Protein AF-A0A7W1W0M1-F1 (afdb_monomer)

Nearest PDB structures (foldseek):
  4o7p-assembly1_B  TM=3.192E-01  e=8.209E-01  Mycobacterium tuberculosis
  7yfn-assembly1_T  TM=5.710E-01  e=4.837E+00  Saccharomyces cerevisiae
  3ddm-assembly1_A  TM=5.246E-01  e=1.878E+00  Bordetella bronchiseptica
  3fcp-assembly1_C  TM=5.335E-01  e=8.736E+00  Klebsiella pneumoniae subsp. pneumoniae MGH 78578
  5kuy-assembly1_G  TM=3.986E-01  e=3.198E+00  synthetic construct

pLDDT: mean 91.03, std 7.11, range [52.91, 98.44]

Secondary structure (DSSP, 8-state):
-BTTB-EEEE--HHHHHHHHGGGTT-EEEEEEEEEEETTEEEEEEEEEPTTS-EEEEEEESS---S-TTS-GGGTT-SSEEEEEEEEETTEEEEEE------SPPPGGGGPPP-SSSEEEEHHHHHHHHH--

Foldseek 3Di:
DPPPAAADADEDPVRLCVVLVQLPPWDWDWPQDWDAAQNAIWTKTWTATPVRDIWIFTFHLVAADPPLSPDSNCSVPNGGTQWIWDDDPHDIDIHGHRHDDPPDDDPVVVDDDPDRHDYDYPVVVVVVVVVD

Mean predicted aligned error: 5.36 Å

Solvent-accessible surface area (backbone atoms only — not comparable to full-atom values): 8128 Å² total; per-residue (Å²): 111,61,96,89,41,46,68,40,73,52,68,52,74,66,53,51,48,64,73,46,49,81,40,51,79,44,44,75,46,73,72,79,49,69,49,78,53,66,91,38,70,21,42,30,24,44,36,38,37,77,88,72,51,70,42,51,34,32,27,24,68,90,45,64,65,86,66,46,78,81,45,55,88,46,44,76,46,85,26,36,80,44,31,39,53,51,74,55,95,93,47,76,47,78,49,68,54,78,74,84,79,89,71,86,74,64,71,74,80,70,60,75,84,88,69,89,52,52,75,44,44,52,68,59,56,52,52,63,62,72,79,105

Structure (mmCIF, N/CA/C/O backbone):
data_AF-A0A7W1W0M1-F1
#
_entry.id   AF-A0A7W1W0M1-F1
#
loop_
_atom_site.group_PDB
_atom_site.id
_atom_site.type_symbol
_atom_site.label_atom_id
_atom_site.label_alt_id
_atom_site.label_comp_id
_atom_site.label_asym_id
_atom_site.label_entity_id
_atom_site.label_seq_id
_atom_site.pdbx_PDB_ins_code
_atom_site.Cartn_x
_atom_site.Cartn_y
_atom_site.Cartn_z
_atom_site.occupancy
_atom_site.B_iso_or_equiv
_atom_site.auth_seq_id
_atom_site.auth_comp_id
_atom_site.auth_asym_id
_atom_site.auth_atom_id
_atom_site.pdbx_PDB_model_num
ATOM 1 N N . GLU A 1 1 ? 9.638 12.316 -14.438 1.00 60.88 1 GLU A N 1
ATOM 2 C CA . GLU A 1 1 ? 10.562 12.942 -15.406 1.00 60.88 1 GLU A CA 1
ATOM 3 C C . GLU A 1 1 ? 11.851 13.296 -14.695 1.00 60.88 1 GLU A C 1
ATOM 5 O O . GLU A 1 1 ? 11.811 13.618 -13.511 1.00 60.88 1 GLU A O 1
ATOM 10 N N . VAL A 1 2 ? 12.980 13.201 -15.387 1.00 68.38 2 VAL A N 1
ATOM 11 C CA . VAL A 1 2 ? 14.269 13.679 -14.878 1.00 68.38 2 VAL A CA 1
ATOM 12 C C . VAL A 1 2 ? 14.802 14.659 -15.906 1.00 68.38 2 VAL A C 1
ATOM 14 O O . VAL A 1 2 ? 14.992 14.289 -17.060 1.00 68.38 2 VAL A O 1
ATOM 17 N N . SER A 1 3 ? 14.986 15.916 -15.499 1.00 76.25 3 SER A N 1
ATOM 18 C CA . SER A 1 3 ? 15.498 16.979 -16.377 1.00 76.25 3 SER A CA 1
ATOM 19 C C . SER A 1 3 ? 14.703 17.128 -17.692 1.00 76.25 3 SER A C 1
ATOM 21 O O . SER A 1 3 ? 15.287 17.277 -18.757 1.00 76.25 3 SER A O 1
ATOM 23 N N . GLY A 1 4 ? 13.368 17.032 -17.630 1.00 80.56 4 GLY A N 1
ATOM 24 C CA . GLY A 1 4 ? 12.483 17.163 -18.799 1.00 80.56 4 GLY A CA 1
ATOM 25 C C . GLY A 1 4 ? 12.357 15.912 -19.679 1.00 80.56 4 GLY A C 1
ATOM 26 O O . GLY A 1 4 ? 11.585 15.920 -20.633 1.00 80.56 4 GLY A O 1
ATOM 27 N N . GLN A 1 5 ? 13.061 14.819 -19.363 1.00 82.69 5 GLN A N 1
ATOM 28 C CA . GLN A 1 5 ? 12.943 13.556 -20.094 1.00 82.69 5 GLN A CA 1
ATOM 29 C C . GLN A 1 5 ? 11.989 12.580 -19.386 1.00 82.69 5 GLN A C 1
ATOM 31 O O . GLN A 1 5 ? 12.099 12.323 -18.178 1.00 82.69 5 GLN A O 1
ATOM 36 N N . LYS A 1 6 ? 11.061 11.999 -20.157 1.00 90.00 6 LYS A N 1
ATOM 37 C CA . LYS A 1 6 ? 10.218 10.877 -19.728 1.00 90.00 6 LYS A CA 1
ATOM 38 C C . LYS A 1 6 ? 11.038 9.588 -19.733 1.00 90.00 6 LYS A C 1
ATOM 40 O O . LYS A 1 6 ? 11.697 9.267 -20.720 1.00 90.00 6 LYS A O 1
ATOM 45 N N . LEU A 1 7 ? 10.999 8.865 -18.618 1.00 90.62 7 LEU A N 1
ATOM 46 C CA . LEU A 1 7 ? 11.767 7.640 -18.410 1.00 90.62 7 LEU A CA 1
ATOM 47 C C . LEU A 1 7 ? 10.826 6.458 -18.216 1.00 90.62 7 LEU A C 1
ATOM 49 O O . LEU A 1 7 ? 9.817 6.589 -17.521 1.00 90.62 7 LEU A O 1
ATOM 53 N N . LEU A 1 8 ? 11.189 5.318 -18.793 1.00 91.81 8 LEU A N 1
ATOM 54 C CA . LEU A 1 8 ? 10.573 4.022 -18.535 1.00 91.81 8 LEU A CA 1
ATOM 55 C C . LEU A 1 8 ? 11.649 3.141 -17.901 1.00 91.81 8 LEU A C 1
ATOM 57 O O . LEU A 1 8 ? 12.643 2.805 -18.538 1.00 91.81 8 LEU A O 1
ATOM 61 N N . ILE A 1 9 ? 11.477 2.816 -16.621 1.00 92.31 9 ILE A N 1
ATOM 62 C CA . ILE A 1 9 ? 12.433 1.991 -15.879 1.00 92.31 9 ILE A CA 1
ATOM 63 C C . ILE A 1 9 ? 11.925 0.554 -15.886 1.00 92.31 9 ILE A C 1
ATOM 65 O O . ILE A 1 9 ? 10.880 0.265 -15.302 1.00 92.31 9 ILE A O 1
ATOM 69 N N . ARG A 1 10 ? 12.664 -0.345 -16.534 1.00 91.38 10 ARG A N 1
ATOM 70 C CA . ARG A 1 10 ? 12.394 -1.785 -16.506 1.00 91.38 10 ARG A CA 1
ATOM 71 C C . ARG A 1 10 ? 12.890 -2.352 -15.176 1.00 91.38 10 ARG A C 1
ATOM 73 O O . ARG A 1 10 ? 14.054 -2.168 -14.816 1.00 91.38 10 ARG A O 1
ATOM 80 N N . MET A 1 11 ? 12.003 -3.029 -14.456 1.00 91.44 11 MET A N 1
ATOM 81 C CA . MET A 1 11 ? 12.315 -3.733 -13.213 1.00 91.44 11 MET A CA 1
ATOM 82 C C . MET A 1 11 ? 12.080 -5.226 -13.418 1.00 91.44 11 MET A C 1
ATOM 84 O O . MET A 1 11 ? 11.068 -5.608 -14.002 1.00 91.44 11 MET A O 1
ATOM 88 N N . SER A 1 12 ? 13.007 -6.052 -12.940 1.00 91.75 12 SER A N 1
ATOM 89 C CA . SER A 1 12 ? 12.759 -7.485 -12.770 1.00 91.75 12 SER A CA 1
ATOM 90 C C . SER A 1 12 ? 11.943 -7.749 -11.500 1.00 91.75 12 SER A C 1
ATOM 92 O O . SER A 1 12 ? 11.882 -6.899 -10.606 1.00 91.75 12 SER A O 1
ATOM 94 N N . ASP A 1 13 ? 11.390 -8.955 -11.362 1.00 89.12 13 ASP A N 1
ATOM 95 C CA . ASP A 1 13 ? 10.725 -9.388 -10.124 1.00 89.12 13 ASP A CA 1
ATOM 96 C C . ASP A 1 13 ? 11.660 -9.285 -8.908 1.00 89.12 13 ASP A C 1
ATOM 98 O O . ASP A 1 13 ? 11.248 -8.857 -7.830 1.00 89.12 13 ASP A O 1
ATOM 102 N N . SER A 1 14 ? 12.952 -9.593 -9.087 1.00 91.06 14 SER A N 1
ATOM 103 C CA . SER A 1 14 ? 13.959 -9.455 -8.028 1.00 91.06 14 SER A CA 1
ATOM 104 C C . SER A 1 14 ? 14.171 -7.995 -7.625 1.00 91.06 14 SER A C 1
ATOM 106 O O . SER A 1 14 ? 14.278 -7.691 -6.436 1.00 91.06 14 SER A O 1
ATOM 108 N N . ASP A 1 15 ? 14.210 -7.073 -8.591 1.00 91.62 15 ASP A N 1
ATOM 109 C CA . ASP A 1 15 ? 14.315 -5.638 -8.303 1.00 91.62 15 ASP A CA 1
ATOM 110 C C . ASP A 1 15 ? 13.089 -5.136 -7.547 1.00 91.62 15 ASP A C 1
ATOM 112 O O . ASP A 1 15 ? 13.209 -4.334 -6.616 1.00 91.62 15 ASP A O 1
ATOM 116 N N . TRP A 1 16 ? 11.912 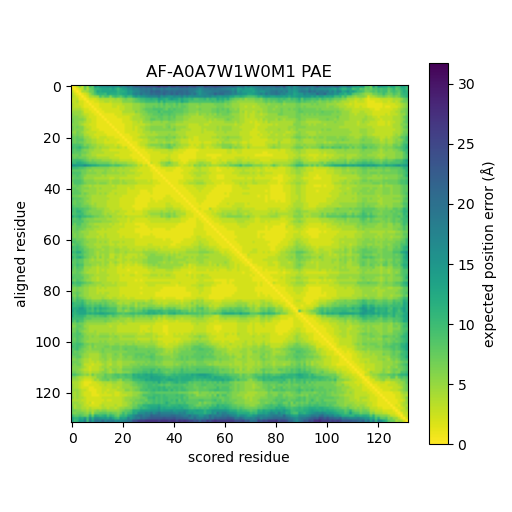-5.620 -7.939 1.00 88.75 16 TRP A N 1
ATOM 117 C CA . TRP A 1 16 ? 10.645 -5.269 -7.319 1.00 88.75 16 TRP A CA 1
ATOM 118 C C . TRP A 1 16 ? 10.569 -5.749 -5.866 1.00 88.75 16 TRP A C 1
ATOM 120 O O . TRP A 1 16 ? 10.259 -4.957 -4.974 1.00 88.75 16 TRP A O 1
ATOM 130 N N . GLN A 1 17 ? 10.956 -6.998 -5.601 1.00 89.06 17 GLN A N 1
ATOM 131 C CA . GLN A 1 17 ? 11.059 -7.543 -4.244 1.00 89.06 17 GLN A CA 1
ATOM 132 C C . GLN A 1 17 ? 12.068 -6.759 -3.398 1.00 89.06 17 GLN A C 1
ATOM 134 O O . GLN A 1 17 ? 11.716 -6.261 -2.332 1.00 89.06 17 GLN A O 1
ATOM 139 N N . LYS A 1 18 ? 13.294 -6.550 -3.899 1.00 89.94 18 LYS A N 1
ATOM 140 C CA . LYS A 1 18 ? 14.338 -5.793 -3.182 1.00 89.94 18 LYS A CA 1
ATOM 141 C C . LYS A 1 18 ? 13.886 -4.381 -2.821 1.00 89.94 18 LYS A C 1
ATOM 143 O O . LYS A 1 18 ? 14.130 -3.924 -1.708 1.00 89.94 18 LYS A O 1
ATOM 148 N N . LYS A 1 19 ? 13.221 -3.685 -3.748 1.00 89.19 19 LYS A N 1
ATOM 149 C CA . LYS A 1 19 ? 12.708 -2.327 -3.522 1.00 89.19 19 LYS A CA 1
ATOM 150 C C . LYS A 1 19 ? 11.671 -2.282 -2.398 1.00 89.19 19 LYS A C 1
ATOM 152 O O . LYS A 1 19 ? 11.617 -1.293 -1.670 1.00 89.19 19 LYS A O 1
ATOM 157 N N . ASN A 1 20 ? 10.862 -3.330 -2.266 1.00 91.12 20 ASN A N 1
ATOM 158 C CA . ASN A 1 20 ? 9.743 -3.373 -1.333 1.00 91.12 20 ASN A CA 1
ATOM 159 C C . ASN A 1 20 ? 10.000 -4.235 -0.081 1.00 91.12 20 ASN A C 1
ATOM 161 O O . ASN A 1 20 ? 9.115 -4.341 0.766 1.00 91.12 20 ASN A O 1
ATOM 165 N N . ALA A 1 21 ? 11.208 -4.785 0.084 1.00 90.56 21 ALA A N 1
ATOM 166 C CA . ALA A 1 21 ? 11.576 -5.693 1.177 1.00 90.56 21 ALA A CA 1
ATOM 167 C C . ALA A 1 21 ? 11.282 -5.131 2.581 1.00 90.56 21 ALA A C 1
ATOM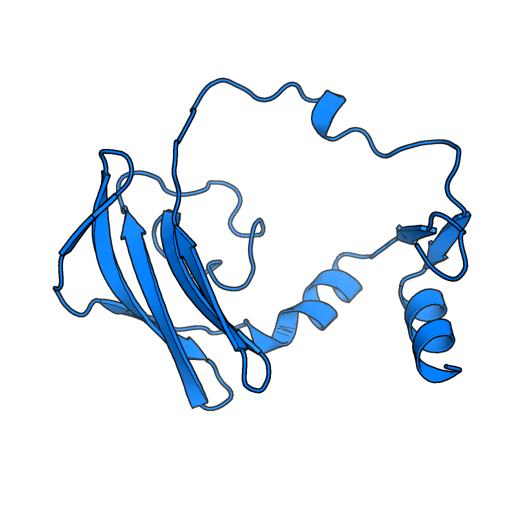 169 O O . ALA A 1 21 ? 10.953 -5.873 3.499 1.00 90.56 21 ALA A O 1
ATOM 170 N N . ARG A 1 22 ? 11.320 -3.802 2.754 1.00 88.44 22 ARG A N 1
ATOM 171 C CA . ARG A 1 22 ? 10.977 -3.133 4.025 1.00 88.44 22 ARG A CA 1
ATOM 172 C C . ARG A 1 22 ? 9.546 -3.396 4.519 1.00 88.44 22 ARG A C 1
ATOM 174 O O . ARG A 1 22 ? 9.263 -3.146 5.684 1.00 88.44 22 ARG A O 1
ATOM 181 N N . TYR A 1 23 ? 8.646 -3.814 3.631 1.00 90.81 23 TYR A N 1
ATOM 182 C CA . TYR A 1 23 ? 7.240 -4.093 3.933 1.00 90.81 23 TYR A CA 1
ATOM 183 C C . TYR A 1 23 ? 6.964 -5.593 4.098 1.00 90.81 23 TYR A C 1
ATOM 185 O O . TYR A 1 23 ? 5.828 -6.005 4.337 1.00 90.81 23 TYR A O 1
ATOM 193 N N . GLU A 1 24 ? 7.986 -6.437 3.961 1.00 89.25 24 GLU A N 1
ATOM 194 C CA . GLU A 1 24 ? 7.843 -7.858 4.249 1.00 89.25 24 GLU A CA 1
ATOM 195 C C . GLU A 1 24 ? 7.584 -8.071 5.740 1.00 89.25 24 GLU A C 1
ATOM 197 O O . GLU A 1 24 ? 8.143 -7.382 6.588 1.00 89.25 24 GLU A O 1
ATOM 202 N N . GLY A 1 25 ? 6.713 -9.026 6.068 1.00 89.19 25 GLY A N 1
ATOM 203 C CA . GLY A 1 25 ? 6.411 -9.369 7.457 1.00 89.19 25 GLY A CA 1
ATOM 204 C C . GLY A 1 25 ? 5.549 -8.365 8.227 1.00 89.19 25 GLY A C 1
ATOM 205 O O . GLY A 1 25 ? 5.447 -8.514 9.438 1.00 89.19 25 GLY A O 1
ATOM 206 N N . ILE A 1 26 ? 4.904 -7.381 7.578 1.00 94.94 26 ILE A N 1
ATOM 207 C CA . ILE A 1 26 ? 3.947 -6.504 8.280 1.00 94.94 26 ILE A CA 1
ATOM 208 C C . ILE A 1 26 ? 2.838 -7.340 8.924 1.00 94.94 26 ILE A C 1
ATOM 210 O O . ILE A 1 26 ? 2.166 -8.121 8.245 1.00 94.94 26 ILE A O 1
ATOM 214 N N . ILE A 1 27 ? 2.619 -7.120 10.220 1.00 95.75 27 ILE A N 1
ATOM 215 C CA . ILE A 1 27 ? 1.570 -7.776 11.005 1.00 95.75 27 ILE A CA 1
ATOM 216 C C . ILE A 1 27 ? 0.449 -6.777 11.270 1.00 95.75 27 ILE A C 1
ATOM 218 O O . ILE A 1 27 ? 0.692 -5.688 11.789 1.00 95.75 27 ILE A O 1
ATOM 222 N N . PHE A 1 28 ? -0.786 -7.170 10.962 1.00 96.38 28 PHE A N 1
ATOM 223 C CA . PHE A 1 28 ? -1.981 -6.370 11.219 1.00 96.38 28 PHE A CA 1
ATOM 224 C C . PHE A 1 28 ? -2.739 -6.900 12.434 1.00 96.38 28 PHE A C 1
ATOM 226 O O . PHE A 1 28 ? -3.127 -8.066 12.465 1.00 96.38 28 PHE A O 1
ATOM 233 N N . THR A 1 29 ? -2.983 -6.036 13.420 1.00 97.12 29 THR A N 1
ATOM 234 C CA . THR A 1 29 ? -3.778 -6.358 14.616 1.00 97.12 29 THR A CA 1
ATOM 235 C C . THR A 1 29 ? -5.013 -5.470 14.669 1.00 97.12 29 THR A C 1
ATOM 237 O O . THR A 1 29 ? -4.897 -4.250 14.756 1.00 97.12 29 THR A O 1
ATOM 240 N N . THR A 1 30 ? -6.206 -6.062 14.617 1.00 96.25 30 THR A N 1
ATOM 241 C CA . THR A 1 30 ? -7.473 -5.318 14.682 1.00 96.25 30 THR A CA 1
ATOM 242 C C . THR A 1 30 ? -7.705 -4.731 16.071 1.00 96.25 30 THR A C 1
ATOM 244 O O . THR A 1 30 ? -7.568 -5.446 17.061 1.00 96.25 30 THR A O 1
ATOM 247 N N . THR A 1 31 ? -8.121 -3.466 16.153 1.00 90.94 31 THR A N 1
ATOM 248 C CA . THR A 1 31 ? -8.332 -2.759 17.433 1.00 90.94 31 THR A CA 1
ATOM 249 C C . THR A 1 31 ? -9.802 -2.698 17.870 1.00 90.94 31 THR A C 1
ATOM 251 O O . THR A 1 31 ? -10.104 -2.187 18.942 1.00 90.94 31 THR A O 1
ATOM 254 N N . GLY A 1 32 ? -10.730 -3.216 17.054 1.00 88.88 32 GLY A N 1
ATOM 255 C CA . GLY A 1 32 ? -12.174 -3.250 17.333 1.00 88.88 32 GLY A CA 1
ATOM 256 C C . GLY A 1 32 ? -12.933 -1.965 16.977 1.00 88.88 32 GLY A C 1
ATOM 257 O O . GLY A 1 32 ? -14.153 -2.001 16.828 1.00 88.88 32 GLY A O 1
ATOM 258 N N . GLU A 1 33 ? -12.231 -0.847 16.772 1.00 97.38 33 GLU A N 1
ATOM 259 C CA . GLU A 1 33 ? -12.824 0.386 16.247 1.00 97.38 33 GLU A CA 1
ATOM 260 C C . GLU A 1 33 ? -13.396 0.146 14.842 1.00 97.38 33 GLU A C 1
ATOM 262 O O . GLU A 1 33 ? -12.773 -0.513 14.004 1.00 97.38 33 GLU A O 1
ATOM 267 N N . THR A 1 34 ? -14.579 0.700 14.575 1.00 97.75 34 THR A N 1
ATOM 268 C CA . THR A 1 34 ? -15.249 0.583 13.275 1.00 97.75 34 THR A CA 1
ATOM 269 C C . THR A 1 34 ? -15.621 1.946 12.717 1.00 97.75 34 THR A C 1
ATOM 271 O O . THR A 1 34 ? -15.816 2.906 13.462 1.00 97.75 34 THR A O 1
ATOM 274 N N . LYS A 1 35 ? -15.701 2.031 11.390 1.00 97.56 35 LYS A N 1
ATOM 275 C CA . LYS A 1 35 ? -16.067 3.244 10.654 1.00 97.56 35 LYS A CA 1
ATOM 276 C C . LYS A 1 35 ? -16.700 2.854 9.325 1.00 97.56 35 LYS A C 1
ATOM 278 O O . LYS A 1 35 ? -16.289 1.863 8.733 1.00 97.56 35 LYS A O 1
ATOM 283 N N . GLU A 1 36 ? -17.666 3.622 8.842 1.00 97.81 36 GLU A N 1
ATOM 284 C CA . GLU A 1 36 ? -18.185 3.453 7.484 1.00 97.81 36 GLU A CA 1
ATOM 285 C C . GLU A 1 36 ? -17.418 4.364 6.516 1.00 97.81 36 GLU A C 1
ATOM 287 O O . GLU A 1 36 ? -17.253 5.558 6.782 1.00 97.81 36 GLU A O 1
ATOM 292 N N . ILE A 1 37 ? -16.904 3.808 5.416 1.00 98.00 37 ILE A N 1
ATOM 293 C CA . ILE A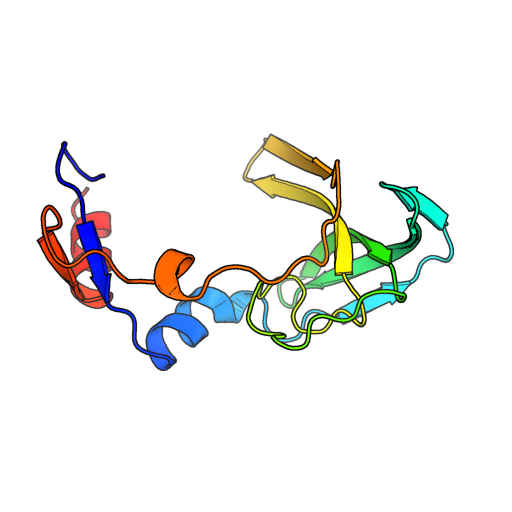 1 37 ? -16.145 4.553 4.401 1.00 98.00 37 ILE A CA 1
ATOM 294 C C . ILE A 1 37 ? -16.616 4.113 3.020 1.00 98.00 37 ILE A C 1
ATOM 296 O O . ILE A 1 37 ? -16.623 2.924 2.717 1.00 98.00 37 ILE A O 1
ATOM 300 N N . ALA A 1 38 ? -17.018 5.071 2.181 1.00 96.31 38 ALA A N 1
ATOM 301 C CA . ALA A 1 38 ? -17.521 4.813 0.828 1.00 96.31 38 ALA A CA 1
ATOM 302 C C . ALA A 1 38 ? -18.632 3.734 0.761 1.00 96.31 38 ALA A C 1
ATOM 304 O O . ALA A 1 38 ? -18.727 3.014 -0.230 1.00 96.31 38 ALA A O 1
ATOM 305 N N . GLY A 1 39 ? -19.458 3.625 1.813 1.00 95.94 39 GLY A N 1
ATOM 306 C CA . GLY A 1 39 ? -20.541 2.638 1.930 1.00 95.94 39 GLY A CA 1
ATOM 307 C C . GLY A 1 39 ? -20.122 1.256 2.447 1.00 95.94 39 GLY A C 1
ATOM 308 O O . GLY A 1 39 ? -20.943 0.345 2.452 1.00 95.94 39 GLY A O 1
ATOM 309 N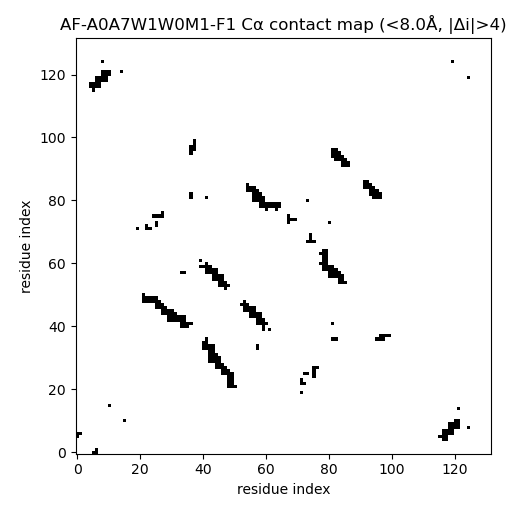 N . TYR A 1 40 ? -18.869 1.082 2.878 1.00 97.81 40 TYR A N 1
ATOM 310 C CA . TYR A 1 40 ? -18.362 -0.175 3.429 1.00 97.81 40 TYR A CA 1
ATOM 311 C C . TYR A 1 40 ? -18.100 -0.057 4.921 1.00 97.81 40 TYR A C 1
ATOM 313 O O . TYR A 1 40 ? -17.537 0.936 5.395 1.00 97.81 40 TYR A O 1
ATOM 321 N N . LYS A 1 41 ? -18.444 -1.114 5.661 1.00 97.75 41 LYS A N 1
ATOM 322 C CA . LYS A 1 41 ? -18.047 -1.249 7.059 1.00 97.75 41 LYS A CA 1
ATOM 323 C C . LYS A 1 41 ? -16.557 -1.572 7.116 1.00 97.75 41 LYS A C 1
ATOM 325 O O . LYS A 1 41 ? -16.108 -2.596 6.599 1.00 97.75 41 LYS A O 1
ATOM 330 N N . CYS A 1 42 ? -15.808 -0.707 7.781 1.00 98.25 42 CYS A N 1
ATOM 331 C CA . CYS A 1 42 ? -14.389 -0.882 8.023 1.00 98.25 42 CYS A CA 1
ATOM 332 C C . CYS A 1 42 ? -14.121 -1.183 9.492 1.00 98.25 42 CYS A C 1
ATOM 334 O O . CYS A 1 42 ? -14.780 -0.643 10.384 1.00 98.25 42 CYS A O 1
ATOM 336 N N . VAL A 1 43 ? -13.098 -1.996 9.728 1.00 97.88 43 VAL A N 1
ATOM 337 C CA . VAL A 1 43 ? -12.461 -2.191 11.031 1.00 97.88 43 VAL A CA 1
ATOM 338 C C . VAL A 1 43 ? -11.086 -1.533 11.012 1.00 97.88 43 VAL A C 1
ATOM 340 O O . VAL A 1 43 ? -10.415 -1.497 9.977 1.00 97.88 43 VAL A O 1
ATOM 343 N N . LYS A 1 44 ? -10.664 -0.987 12.147 1.00 98.00 44 LYS A N 1
ATOM 344 C CA . LYS A 1 44 ? -9.322 -0.432 12.307 1.00 98.00 44 LYS A CA 1
ATOM 345 C C . LYS A 1 44 ? -8.335 -1.537 12.667 1.00 98.00 44 LYS A C 1
ATOM 347 O O . LYS A 1 44 ? -8.631 -2.395 13.502 1.00 98.00 44 LYS A O 1
ATOM 352 N N . ALA A 1 45 ? -7.147 -1.484 12.081 1.00 97.81 45 ALA A N 1
ATOM 353 C CA . ALA A 1 45 ? -6.001 -2.280 12.486 1.00 97.81 45 ALA A CA 1
ATOM 354 C C . ALA A 1 45 ? -4.755 -1.413 12.668 1.00 97.81 45 ALA A C 1
ATOM 356 O O . ALA A 1 45 ? -4.550 -0.426 11.958 1.00 97.81 45 ALA A O 1
ATOM 357 N N . GLU A 1 46 ? -3.921 -1.814 13.621 1.00 96.25 46 GLU A N 1
ATOM 358 C CA . GLU A 1 46 ? -2.534 -1.376 13.727 1.00 96.25 46 GLU A CA 1
ATOM 359 C C . GLU A 1 46 ? -1.666 -2.287 12.853 1.00 96.25 46 GLU A C 1
ATOM 361 O O . GLU A 1 46 ? -1.688 -3.511 13.005 1.00 96.25 46 GLU A O 1
ATOM 366 N N . ALA A 1 47 ? -0.908 -1.690 11.941 1.00 95.31 47 ALA A N 1
ATOM 367 C CA . ALA A 1 47 ? 0.099 -2.353 11.130 1.00 95.31 47 ALA A CA 1
ATOM 368 C C . ALA A 1 47 ? 1.470 -2.159 11.780 1.00 95.31 47 ALA A C 1
ATOM 370 O O . ALA A 1 47 ? 1.927 -1.023 11.910 1.00 95.31 47 ALA A O 1
ATOM 371 N N . LYS A 1 48 ? 2.131 -3.247 12.181 1.00 95.12 48 LYS A N 1
ATOM 372 C CA . LYS A 1 48 ? 3.487 -3.223 12.750 1.00 95.12 48 LYS A CA 1
ATOM 373 C C . LYS A 1 48 ? 4.504 -3.676 11.714 1.00 95.12 48 LYS A C 1
ATOM 375 O O . LYS A 1 48 ? 4.376 -4.770 11.165 1.00 95.12 48 LYS A O 1
ATOM 380 N N . MET A 1 49 ? 5.496 -2.830 11.455 1.00 91.88 49 MET A N 1
ATOM 381 C CA . MET A 1 49 ? 6.608 -3.098 10.546 1.00 91.88 49 MET A CA 1
ATOM 382 C C . MET A 1 49 ? 7.796 -3.719 11.296 1.00 91.88 49 MET A C 1
ATOM 384 O O . MET A 1 49 ? 7.953 -3.535 12.503 1.00 91.88 49 MET A O 1
ATOM 388 N N . ASN A 1 50 ? 8.676 -4.418 10.571 1.00 90.56 50 ASN A N 1
ATOM 389 C CA . ASN A 1 50 ? 9.860 -5.067 11.158 1.00 90.56 50 ASN A CA 1
ATOM 390 C C . ASN A 1 50 ? 10.877 -4.080 11.747 1.00 90.56 50 ASN A C 1
ATOM 392 O O . ASN A 1 50 ? 11.662 -4.452 12.613 1.00 90.56 50 ASN A O 1
ATOM 396 N N . ASP A 1 51 ? 10.875 -2.829 11.283 1.00 88.81 51 ASP A N 1
ATOM 397 C CA . ASP A 1 51 ? 11.723 -1.757 11.818 1.00 88.81 51 ASP A CA 1
ATOM 398 C C . ASP A 1 51 ? 11.172 -1.150 13.125 1.00 88.81 51 ASP A C 1
ATOM 400 O O . ASP A 1 51 ? 11.748 -0.203 13.660 1.00 88.81 51 ASP A O 1
ATOM 404 N N . GLY A 1 52 ? 10.067 -1.694 13.646 1.00 89.38 52 GLY A N 1
ATOM 405 C CA . GLY A 1 52 ? 9.397 -1.239 14.862 1.00 89.38 52 GLY A CA 1
ATOM 406 C C . GLY A 1 52 ? 8.442 -0.066 14.649 1.00 89.38 52 GLY A C 1
ATOM 407 O O . GLY A 1 52 ? 7.725 0.295 15.582 1.00 89.38 52 GLY A O 1
ATOM 408 N N . SER A 1 53 ? 8.390 0.519 13.448 1.00 90.12 53 SER A N 1
ATOM 409 C CA . SER A 1 53 ? 7.396 1.543 13.135 1.00 90.12 53 SER A CA 1
ATOM 410 C C . SER A 1 53 ? 5.997 0.937 13.001 1.00 90.12 53 SER A C 1
ATOM 412 O O . SER A 1 53 ? 5.826 -0.246 12.686 1.00 90.12 53 SER A O 1
ATOM 414 N N . SER A 1 54 ? 4.975 1.753 13.257 1.00 92.31 54 SER A N 1
ATOM 415 C CA . SER A 1 54 ? 3.585 1.356 13.062 1.00 92.31 54 SER A CA 1
ATOM 416 C C . SER A 1 54 ? 2.757 2.449 12.401 1.00 92.31 54 SER A C 1
ATOM 418 O O . SER A 1 54 ? 3.096 3.634 12.433 1.00 92.31 54 SER A O 1
ATOM 420 N N . PHE A 1 55 ? 1.671 2.027 11.762 1.00 92.88 55 PHE A N 1
ATOM 421 C CA . PHE A 1 55 ? 0.660 2.913 11.199 1.00 92.88 55 PHE A CA 1
ATOM 422 C C . PHE A 1 55 ? -0.729 2.296 11.356 1.00 92.88 55 PHE A C 1
ATOM 424 O O . PHE A 1 55 ? -0.870 1.089 11.554 1.00 92.88 55 PHE A O 1
ATOM 431 N N . TYR A 1 56 ? -1.768 3.124 11.271 1.00 94.81 56 TYR A N 1
ATOM 432 C CA . TYR A 1 56 ? -3.150 2.662 11.349 1.00 94.81 56 TYR A CA 1
ATOM 433 C C . TYR A 1 56 ? -3.800 2.613 9.972 1.00 94.81 56 TYR A C 1
ATOM 435 O O . TYR A 1 56 ? -3.553 3.461 9.110 1.00 94.81 56 TYR A O 1
ATOM 443 N N . VAL A 1 57 ? -4.676 1.628 9.801 1.00 97.44 57 VAL A N 1
ATOM 444 C CA . VAL A 1 57 ? -5.498 1.446 8.608 1.00 97.44 57 VAL A CA 1
ATOM 445 C C . VAL A 1 57 ? -6.931 1.122 9.014 1.00 97.44 57 VAL A C 1
ATOM 447 O O . VAL A 1 57 ? -7.161 0.289 9.888 1.00 97.44 57 VAL A O 1
ATOM 450 N N . TYR A 1 58 ? -7.901 1.755 8.366 1.00 98.44 58 TYR A N 1
ATOM 451 C CA . TYR A 1 58 ? -9.274 1.272 8.302 1.00 98.44 58 TYR A CA 1
ATOM 452 C C . TYR A 1 58 ? -9.441 0.483 7.015 1.00 98.44 58 TYR A C 1
ATOM 454 O O . TYR A 1 58 ? -9.164 0.993 5.926 1.00 98.44 58 TYR A O 1
ATOM 462 N N . TYR A 1 59 ? -9.908 -0.752 7.132 1.00 98.06 59 TYR A N 1
ATOM 463 C CA . TYR A 1 59 ? -10.069 -1.647 5.996 1.00 98.06 59 TYR A CA 1
ATOM 464 C C . TYR A 1 59 ? -11.393 -2.393 6.066 1.00 98.06 59 TYR A C 1
ATOM 466 O O . TYR A 1 59 ? -11.920 -2.636 7.153 1.00 98.06 59 TYR A O 1
ATOM 474 N N . THR A 1 60 ? -11.921 -2.759 4.903 1.00 97.94 60 THR A N 1
ATOM 475 C CA . THR A 1 60 ? -13.099 -3.622 4.800 1.00 97.94 60 THR A CA 1
ATOM 476 C C . THR A 1 60 ? -12.678 -5.052 4.495 1.00 97.94 60 THR A C 1
ATOM 478 O O . THR A 1 60 ? -11.764 -5.286 3.703 1.00 97.94 60 THR A O 1
ATOM 481 N N . THR A 1 61 ? -13.355 -6.009 5.120 1.00 96.69 61 THR A N 1
ATOM 482 C CA . THR A 1 61 ? -13.218 -7.443 4.835 1.00 96.69 61 THR A CA 1
ATOM 483 C C . THR A 1 61 ? -14.095 -7.894 3.669 1.00 96.69 61 THR A C 1
ATOM 485 O O . THR A 1 61 ? -13.934 -9.012 3.192 1.00 96.69 61 THR A O 1
ATOM 488 N N . ASP A 1 62 ? -15.009 -7.037 3.203 1.00 96.88 62 ASP A N 1
ATOM 489 C CA . ASP A 1 62 ? -15.986 -7.370 2.157 1.00 96.88 62 ASP A CA 1
ATOM 490 C C . ASP A 1 62 ? -15.334 -7.454 0.771 1.00 96.88 62 ASP A C 1
ATOM 492 O O . ASP A 1 62 ? -15.862 -8.084 -0.144 1.00 96.88 62 ASP A O 1
ATOM 496 N N . ILE A 1 63 ? -14.173 -6.811 0.613 1.00 95.31 63 ILE A N 1
ATOM 497 C CA . ILE A 1 63 ? -13.384 -6.812 -0.615 1.00 95.31 63 ILE A CA 1
ATOM 498 C C . ILE A 1 63 ? -11.991 -7.327 -0.284 1.00 95.31 63 ILE A C 1
ATOM 500 O O . ILE A 1 63 ? -11.245 -6.698 0.466 1.00 95.31 63 ILE A O 1
ATOM 504 N N . ILE A 1 64 ? -11.618 -8.450 -0.891 1.00 94.00 64 ILE A N 1
ATOM 505 C CA . ILE A 1 64 ? -10.288 -9.040 -0.764 1.00 94.00 64 ILE A CA 1
ATOM 506 C C . ILE A 1 64 ? -9.630 -8.991 -2.146 1.00 94.00 64 ILE A C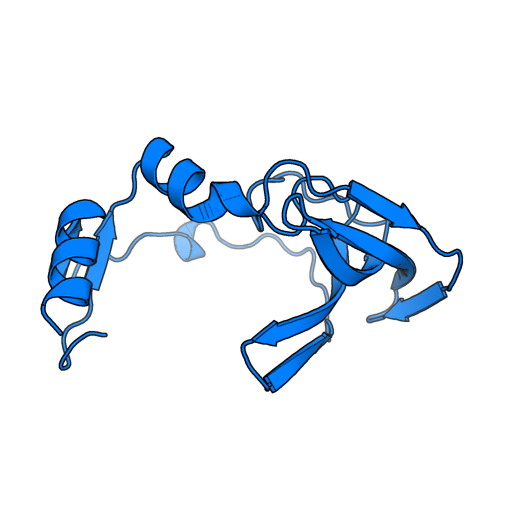 1
ATOM 508 O O . ILE A 1 64 ? -10.085 -9.695 -3.046 1.00 94.00 64 ILE A O 1
ATOM 512 N N . PRO A 1 65 ? -8.575 -8.176 -2.342 1.00 91.69 65 PRO A N 1
ATOM 513 C CA . PRO A 1 65 ? -7.860 -8.137 -3.613 1.00 91.69 65 PRO A CA 1
ATOM 514 C C . PRO A 1 65 ? -7.298 -9.515 -3.978 1.00 91.69 65 PRO A C 1
ATOM 516 O O . PRO A 1 65 ? -6.587 -10.119 -3.170 1.00 91.69 65 PRO A O 1
ATOM 519 N N . GLU A 1 66 ? -7.594 -9.986 -5.194 1.00 90.06 66 GLU A N 1
ATOM 520 C CA . GLU A 1 66 ? -7.007 -11.214 -5.753 1.00 90.06 66 GLU A CA 1
ATOM 521 C C . GLU A 1 66 ? -5.495 -11.054 -5.927 1.00 90.06 66 GLU A C 1
ATOM 523 O O . GLU A 1 66 ? -4.704 -11.894 -5.500 1.00 90.06 66 GLU A O 1
ATOM 528 N N . ASN A 1 67 ? -5.083 -9.921 -6.500 1.00 90.00 67 ASN A N 1
ATOM 529 C CA . ASN A 1 67 ? -3.685 -9.545 -6.577 1.00 90.00 67 ASN A CA 1
ATOM 530 C C . ASN A 1 67 ? -3.235 -8.969 -5.230 1.00 90.00 67 ASN A C 1
ATOM 532 O O . ASN A 1 67 ? -3.529 -7.814 -4.938 1.00 90.00 67 ASN A O 1
ATOM 536 N N . LYS A 1 68 ? -2.489 -9.741 -4.436 1.00 88.06 68 LYS A N 1
ATOM 537 C CA . LYS A 1 68 ? -1.882 -9.282 -3.170 1.00 88.06 68 LYS A CA 1
ATOM 538 C C . LYS A 1 68 ? -0.627 -8.422 -3.359 1.00 88.06 68 LYS A C 1
ATOM 540 O O . LYS A 1 68 ? -0.171 -7.798 -2.408 1.00 88.06 68 LYS A O 1
ATOM 545 N N . GLU A 1 69 ? -0.114 -8.338 -4.582 1.00 87.06 69 GLU A N 1
ATOM 546 C CA . GLU A 1 69 ? 1.092 -7.589 -4.953 1.00 87.06 69 GLU A CA 1
ATOM 547 C C . GLU A 1 69 ? 0.800 -6.141 -5.371 1.00 87.06 69 GLU A C 1
ATOM 549 O O . GLU A 1 69 ? 1.725 -5.391 -5.683 1.00 87.06 69 GLU A O 1
ATOM 554 N N . TYR A 1 70 ? -0.477 -5.736 -5.391 1.00 88.12 70 TYR A N 1
ATOM 555 C CA . TYR A 1 70 ? -0.894 -4.395 -5.817 1.00 88.12 70 TYR A CA 1
ATOM 556 C C . TYR A 1 70 ? -0.300 -3.278 -4.943 1.00 88.12 70 TYR A C 1
ATOM 558 O O . TYR A 1 70 ? 0.030 -2.210 -5.454 1.00 88.12 70 TYR A O 1
ATOM 566 N N . ASP A 1 71 ? -0.154 -3.536 -3.640 1.00 90.00 71 ASP A N 1
ATOM 567 C CA . ASP A 1 71 ? 0.482 -2.641 -2.681 1.00 90.00 71 ASP A CA 1
ATOM 568 C C . ASP A 1 71 ? 1.140 -3.454 -1.559 1.00 90.00 71 ASP A C 1
ATOM 570 O O . ASP A 1 71 ? 0.484 -4.167 -0.793 1.00 90.00 71 ASP A O 1
ATOM 574 N N . TYR A 1 72 ? 2.460 -3.320 -1.443 1.00 90.62 72 TYR A N 1
ATOM 575 C CA . TYR A 1 72 ? 3.259 -4.069 -0.478 1.00 90.62 72 TYR A CA 1
ATOM 576 C C . TYR A 1 72 ? 2.983 -3.686 0.976 1.00 90.62 72 TYR A C 1
ATOM 578 O O . TYR A 1 72 ? 3.211 -4.518 1.852 1.00 90.62 72 TYR A O 1
ATOM 586 N N . HIS A 1 73 ? 2.451 -2.489 1.252 1.00 91.75 73 HIS A N 1
ATOM 587 C CA . HIS A 1 73 ? 2.043 -2.132 2.614 1.00 91.75 73 HIS A CA 1
ATOM 588 C C . HIS A 1 73 ? 0.941 -3.063 3.115 1.00 91.75 73 HIS A C 1
ATOM 590 O O . HIS A 1 73 ? 0.883 -3.340 4.306 1.00 91.75 73 HIS A O 1
ATOM 596 N N . PHE A 1 74 ? 0.087 -3.559 2.214 1.00 94.88 74 PHE A N 1
ATOM 597 C CA . PHE A 1 74 ? -1.151 -4.265 2.541 1.00 94.88 74 PHE A CA 1
ATOM 598 C C . PHE A 1 74 ? -1.177 -5.711 2.040 1.00 94.88 74 PHE A C 1
ATOM 600 O O . PHE A 1 74 ? -2.226 -6.352 2.086 1.00 94.88 74 PHE A O 1
ATOM 607 N N . ARG A 1 75 ? -0.036 -6.262 1.605 1.00 91.94 75 ARG A N 1
ATOM 608 C CA . ARG A 1 75 ? 0.069 -7.640 1.091 1.00 91.94 75 ARG A CA 1
ATOM 609 C C . ARG A 1 75 ? -0.526 -8.677 2.055 1.00 91.94 75 ARG A C 1
ATOM 611 O O . ARG A 1 75 ? -1.225 -9.591 1.628 1.00 91.94 75 ARG A O 1
ATOM 618 N N . HIS A 1 76 ? -0.281 -8.509 3.357 1.00 92.62 76 HIS A N 1
ATOM 619 C CA . HIS A 1 76 ? -0.774 -9.401 4.418 1.00 92.62 76 HIS A CA 1
ATOM 620 C C . HIS A 1 76 ? -2.097 -8.940 5.047 1.00 92.62 76 HIS A C 1
ATOM 622 O O . HIS A 1 76 ? -2.573 -9.551 6.004 1.00 92.62 76 HIS A O 1
ATOM 628 N N . LEU A 1 77 ? -2.707 -7.871 4.531 1.00 95.19 77 LEU A N 1
ATOM 629 C CA . LEU A 1 77 ? -4.006 -7.413 4.996 1.00 95.19 77 LEU A CA 1
ATOM 630 C C . LEU A 1 77 ? -5.104 -8.311 4.413 1.00 95.19 77 LEU A C 1
ATOM 632 O O . LEU A 1 77 ? -5.201 -8.529 3.198 1.00 95.19 77 LEU A O 1
ATOM 636 N N . ASN A 1 78 ? -5.970 -8.823 5.286 1.00 94.00 78 ASN A N 1
ATOM 637 C CA . ASN A 1 78 ? -7.115 -9.628 4.876 1.00 94.00 78 ASN A CA 1
ATOM 638 C C . ASN A 1 78 ? -8.323 -8.745 4.527 1.00 94.00 78 ASN A C 1
ATOM 640 O O . ASN A 1 78 ? -9.364 -8.798 5.179 1.00 94.00 78 ASN A O 1
ATOM 644 N N . GLY A 1 79 ? -8.137 -7.879 3.535 1.00 95.69 79 GLY A N 1
ATOM 645 C CA . GLY A 1 79 ? -9.160 -6.964 3.051 1.00 95.69 79 GLY A CA 1
ATOM 646 C C . GLY A 1 79 ? -8.578 -5.829 2.218 1.00 95.69 79 GLY A C 1
ATOM 647 O O . GLY A 1 79 ? -7.401 -5.857 1.844 1.00 95.69 79 GLY A O 1
ATOM 648 N N . LEU A 1 80 ? -9.408 -4.831 1.937 1.00 96.88 80 LEU A N 1
ATOM 649 C CA . LEU A 1 80 ? -9.034 -3.646 1.174 1.00 96.88 80 LEU A CA 1
ATOM 650 C C . LEU A 1 80 ? -8.891 -2.444 2.124 1.00 96.88 80 LEU A C 1
ATOM 652 O O . LEU A 1 80 ? -9.824 -2.175 2.882 1.00 96.88 80 LEU A O 1
ATOM 656 N N . PRO A 1 81 ? -7.764 -1.710 2.107 1.00 97.50 81 PRO A N 1
ATOM 657 C CA . PRO A 1 81 ? -7.590 -0.492 2.889 1.00 97.50 81 PRO A CA 1
ATOM 658 C C . PRO A 1 81 ? -8.436 0.640 2.293 1.00 97.50 81 PRO A C 1
ATOM 660 O O . PRO A 1 81 ? -8.358 0.930 1.100 1.00 97.50 81 PRO A O 1
ATOM 663 N N . LEU A 1 82 ? -9.253 1.285 3.123 1.00 98.00 82 LEU A N 1
ATOM 664 C CA . LEU A 1 82 ? -10.132 2.386 2.714 1.00 98.00 82 LEU A CA 1
ATOM 665 C C . LEU A 1 82 ? -9.713 3.726 3.322 1.00 98.00 82 LEU A C 1
ATOM 667 O O . LEU A 1 82 ? -10.036 4.777 2.770 1.00 98.00 82 LEU A O 1
ATOM 671 N N . GLU A 1 83 ? -8.975 3.709 4.430 1.00 98.12 83 GLU A N 1
ATOM 672 C CA . GLU A 1 83 ? -8.307 4.892 4.964 1.00 98.12 83 GLU A CA 1
ATOM 673 C C . GLU A 1 83 ? -7.019 4.498 5.684 1.00 98.12 83 GLU A C 1
ATOM 675 O O . GLU A 1 83 ? -6.998 3.516 6.418 1.00 98.12 83 GLU A O 1
ATOM 680 N N . TYR A 1 84 ? -5.942 5.249 5.480 1.00 96.31 84 TYR A N 1
ATOM 681 C CA . TYR A 1 84 ? -4.678 5.051 6.191 1.00 96.31 84 TYR A CA 1
ATOM 682 C C . TYR A 1 84 ? -3.856 6.337 6.201 1.00 96.31 84 TYR A C 1
ATOM 684 O O . TYR A 1 84 ? -4.056 7.237 5.380 1.00 96.31 84 TYR A O 1
ATOM 692 N N . GLU A 1 85 ? -2.915 6.413 7.136 1.00 91.25 85 GLU A N 1
ATOM 693 C CA . GLU A 1 85 ? -1.994 7.537 7.265 1.00 91.25 85 GLU A CA 1
ATOM 694 C C . GLU A 1 85 ? -0.567 7.086 6.970 1.00 91.25 85 GLU A C 1
ATOM 696 O O . GLU A 1 85 ? -0.108 6.066 7.481 1.00 91.25 85 GLU A O 1
ATOM 701 N N . LEU A 1 86 ? 0.143 7.859 6.149 1.00 86.12 86 LEU A N 1
ATOM 702 C CA . LEU A 1 86 ? 1.577 7.696 5.938 1.00 86.12 86 LEU A CA 1
ATOM 703 C C . LEU A 1 86 ? 2.299 8.953 6.404 1.00 86.12 86 LEU A C 1
ATOM 705 O O . LEU A 1 86 ? 1.993 10.058 5.952 1.00 86.12 86 LEU A O 1
ATOM 709 N N . THR A 1 87 ? 3.306 8.767 7.252 1.00 83.81 87 THR A N 1
ATOM 710 C CA . THR A 1 87 ? 4.185 9.846 7.705 1.00 83.81 87 THR A CA 1
ATOM 711 C C . THR A 1 87 ? 5.486 9.804 6.916 1.00 83.81 87 THR A C 1
ATOM 713 O O . THR A 1 87 ? 6.216 8.813 6.938 1.00 83.81 87 THR A O 1
ATOM 716 N N . GLN A 1 88 ? 5.794 10.888 6.208 1.00 82.81 88 GLN A N 1
ATOM 717 C CA . GLN A 1 88 ? 7.075 11.079 5.532 1.00 82.81 88 GLN A CA 1
ATOM 718 C C . GLN A 1 88 ? 7.766 12.312 6.106 1.00 82.81 88 GLN A C 1
ATOM 720 O O . GLN A 1 88 ? 7.322 13.443 5.895 1.00 82.81 88 GLN A O 1
ATOM 725 N N . LYS A 1 89 ? 8.880 12.095 6.816 1.00 84.44 89 LYS A N 1
ATOM 726 C CA . LYS A 1 89 ? 9.580 13.136 7.585 1.00 84.44 89 LYS A CA 1
ATOM 727 C C . LYS A 1 89 ? 8.613 13.795 8.582 1.00 84.44 89 LYS A C 1
ATOM 729 O O . LYS A 1 89 ? 8.231 13.150 9.546 1.00 84.44 89 LYS A O 1
ATOM 734 N N . ASN A 1 90 ? 8.173 15.023 8.306 1.00 88.38 90 ASN A N 1
ATOM 735 C CA . ASN A 1 90 ? 7.278 15.798 9.170 1.00 88.38 90 ASN A CA 1
ATOM 736 C C . ASN A 1 90 ? 5.882 15.996 8.550 1.00 88.38 90 ASN A C 1
ATOM 738 O O . ASN A 1 90 ? 5.098 16.795 9.054 1.00 88.38 90 ASN A O 1
ATOM 742 N N . LEU A 1 91 ? 5.587 15.327 7.430 1.00 92.12 91 LEU A N 1
ATOM 743 C CA . LEU A 1 91 ? 4.307 15.423 6.736 1.00 92.12 91 LEU A CA 1
ATOM 744 C C . LEU A 1 91 ? 3.523 14.123 6.914 1.00 92.12 91 LEU A C 1
ATOM 746 O O . LEU A 1 91 ? 3.933 13.077 6.407 1.00 92.12 91 LEU A O 1
ATOM 750 N N . THR A 1 92 ? 2.381 14.211 7.590 1.00 90.31 92 THR A N 1
ATOM 751 C CA . THR A 1 92 ? 1.400 13.126 7.666 1.00 90.31 92 THR A CA 1
ATOM 752 C C . THR A 1 92 ? 0.353 13.328 6.582 1.00 90.31 92 THR A C 1
ATOM 754 O O . THR A 1 92 ? -0.309 14.365 6.531 1.00 90.31 92 THR A O 1
ATOM 757 N N . ILE A 1 93 ? 0.209 12.339 5.705 1.00 93.12 93 ILE A N 1
ATOM 758 C CA . ILE A 1 93 ? -0.798 12.332 4.644 1.00 93.12 93 ILE A CA 1
ATOM 759 C C . ILE A 1 93 ? -1.822 11.256 4.978 1.00 93.12 93 ILE A C 1
ATOM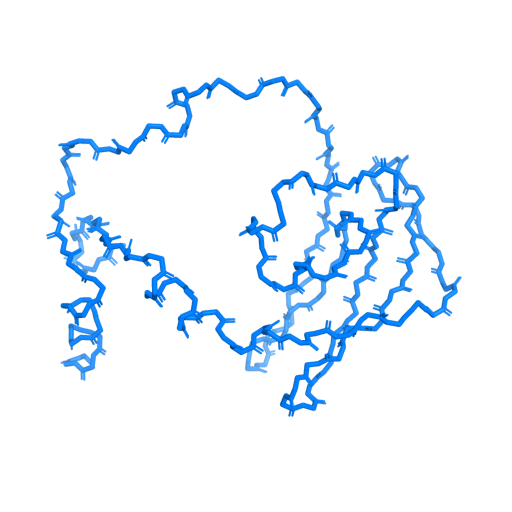 761 O O . ILE A 1 93 ? -1.469 10.082 5.095 1.00 93.12 93 ILE A O 1
ATOM 765 N N . ARG A 1 94 ? -3.088 11.660 5.093 1.00 95.19 94 ARG A N 1
ATOM 766 C CA . ARG A 1 94 ? -4.221 10.744 5.229 1.00 95.19 94 ARG A CA 1
ATOM 767 C C . ARG A 1 94 ? -4.842 10.487 3.863 1.00 95.19 94 ARG A C 1
ATOM 769 O O . ARG A 1 94 ? -5.280 11.419 3.191 1.00 95.19 94 ARG A O 1
ATOM 776 N N . TYR A 1 95 ? -4.886 9.222 3.476 1.00 96.38 95 TYR A N 1
ATOM 777 C CA . TYR A 1 95 ? -5.552 8.747 2.271 1.00 96.38 95 TYR A CA 1
ATOM 778 C C . TYR A 1 95 ? -6.924 8.208 2.664 1.00 96.38 95 TYR A C 1
ATOM 780 O O . TYR A 1 95 ? -7.011 7.423 3.602 1.00 96.38 95 TYR A O 1
ATOM 788 N N . THR A 1 96 ? -7.980 8.609 1.956 1.00 97.75 96 THR A N 1
ATOM 789 C CA . THR A 1 96 ? -9.351 8.129 2.188 1.00 97.75 96 THR A CA 1
ATOM 790 C C . THR A 1 96 ? -10.015 7.836 0.847 1.00 97.75 96 THR A C 1
ATOM 792 O O . THR A 1 96 ? -10.045 8.693 -0.039 1.00 97.75 96 THR A O 1
ATOM 795 N N . VAL A 1 97 ? -10.559 6.631 0.691 1.00 97.44 97 VAL A N 1
ATOM 796 C CA . VAL A 1 97 ? -11.309 6.224 -0.501 1.00 97.44 97 VAL A CA 1
ATOM 797 C C . VAL A 1 97 ? -12.600 7.034 -0.599 1.00 97.44 97 VAL A C 1
ATOM 799 O O . VAL A 1 97 ? -13.394 7.078 0.338 1.00 97.44 97 VAL A O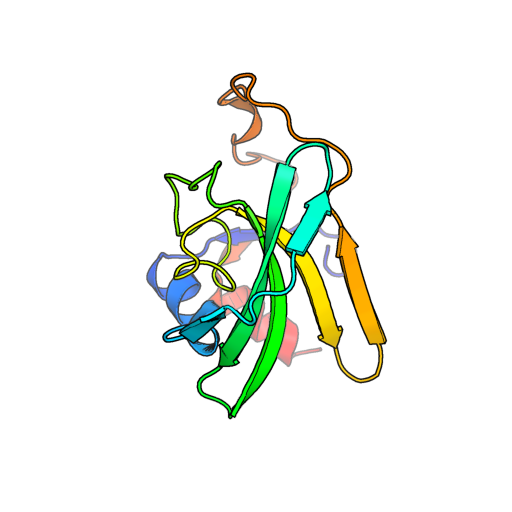 1
ATOM 802 N N . SER A 1 98 ? -12.825 7.657 -1.756 1.00 96.75 98 SER A N 1
ATOM 803 C CA . SER A 1 98 ? -14.045 8.422 -2.039 1.00 96.75 98 SER A CA 1
ATOM 804 C C . SER A 1 98 ? -15.119 7.604 -2.756 1.00 96.75 98 SER A C 1
ATOM 806 O O . SER A 1 98 ? -16.307 7.863 -2.578 1.00 96.75 98 SER A O 1
ATOM 808 N N . LYS A 1 99 ? -14.724 6.624 -3.579 1.00 94.88 99 LYS A N 1
ATOM 809 C CA . LYS A 1 99 ? -15.633 5.780 -4.363 1.00 94.88 99 LYS A CA 1
ATOM 810 C C . LYS A 1 99 ? -14.965 4.460 -4.742 1.00 94.88 99 LYS A C 1
ATOM 812 O O . LYS A 1 99 ? -13.784 4.445 -5.076 1.00 94.88 99 LYS A O 1
ATOM 817 N N . ILE A 1 100 ? -15.753 3.385 -4.774 1.00 94.31 100 ILE A N 1
ATOM 818 C CA . ILE A 1 100 ? -15.357 2.072 -5.299 1.00 94.31 100 ILE A CA 1
ATOM 819 C C . ILE A 1 100 ? -16.229 1.740 -6.518 1.00 94.31 100 ILE A C 1
ATOM 821 O O . ILE A 1 100 ? -17.424 2.035 -6.537 1.00 94.31 100 ILE A O 1
ATOM 825 N N . ASN A 1 101 ? -15.621 1.177 -7.565 1.00 92.94 101 ASN A N 1
ATOM 826 C CA . ASN A 1 101 ? -16.303 0.724 -8.775 1.00 92.94 101 ASN A CA 1
ATOM 827 C C . ASN A 1 101 ? -15.761 -0.656 -9.172 1.00 92.94 101 ASN A C 1
ATOM 829 O O . ASN A 1 101 ? -14.558 -0.793 -9.372 1.00 92.94 101 ASN A O 1
ATOM 833 N N . MET A 1 102 ? -16.655 -1.640 -9.297 1.00 90.88 102 MET A N 1
ATOM 834 C CA . MET A 1 102 ? -16.324 -3.033 -9.630 1.00 90.88 102 MET A CA 1
ATOM 835 C C . MET A 1 102 ? -16.452 -3.351 -11.125 1.00 90.88 102 MET A C 1
ATOM 837 O O . MET A 1 102 ? -16.334 -4.507 -11.526 1.00 90.88 102 MET A O 1
ATOM 841 N N . ASN A 1 103 ? -16.714 -2.347 -11.963 1.00 93.88 103 ASN A N 1
ATOM 842 C CA . ASN A 1 103 ? -16.754 -2.543 -13.405 1.00 93.88 103 ASN A CA 1
ATOM 843 C C . ASN A 1 103 ? -15.383 -3.019 -13.914 1.00 93.88 103 ASN A C 1
ATOM 845 O O . ASN A 1 103 ? -14.359 -2.479 -13.483 1.00 93.88 103 ASN A O 1
ATOM 849 N N . PRO A 1 104 ? -15.348 -3.962 -14.873 1.00 90.56 104 PRO A N 1
ATOM 850 C CA . PRO A 1 104 ? -14.103 -4.409 -15.478 1.00 90.56 104 PRO A CA 1
ATOM 851 C C . PRO A 1 104 ? -13.292 -3.238 -16.038 1.00 90.56 104 PRO A C 1
ATOM 853 O O . PRO A 1 104 ? -13.823 -2.364 -16.731 1.00 90.56 104 PRO A O 1
ATOM 856 N N . VAL A 1 105 ? -11.990 -3.238 -15.761 1.00 90.31 105 VAL A N 1
ATOM 857 C CA . VAL A 1 105 ? -11.059 -2.266 -16.337 1.00 90.31 105 VAL A CA 1
ATOM 858 C C . VAL A 1 105 ? -10.559 -2.814 -17.678 1.00 90.31 105 VAL A C 1
ATOM 860 O O . VAL A 1 105 ? -10.096 -3.954 -17.721 1.00 90.31 105 VAL A O 1
ATOM 863 N N . PRO A 1 106 ? -10.625 -2.043 -18.781 1.00 93.75 106 PRO A N 1
ATOM 864 C CA . PRO A 1 106 ? -10.113 -2.495 -20.071 1.00 93.75 106 PRO A CA 1
ATOM 865 C C . PRO A 1 106 ? -8.627 -2.860 -19.998 1.00 93.75 106 PRO A C 1
ATOM 867 O O . PRO A 1 106 ? -7.834 -2.078 -19.474 1.00 93.75 106 PRO A O 1
ATOM 870 N N . ALA A 1 107 ? -8.243 -3.997 -20.588 1.00 91.62 107 ALA A N 1
ATOM 871 C CA . ALA A 1 107 ? -6.854 -4.469 -20.599 1.00 91.62 107 ALA A CA 1
ATOM 872 C C . ALA A 1 107 ? -5.877 -3.429 -21.176 1.00 91.62 107 ALA A C 1
ATOM 874 O O . ALA A 1 107 ? -4.777 -3.266 -20.661 1.00 91.62 107 ALA A O 1
ATOM 875 N N . SER A 1 108 ? -6.320 -2.638 -22.158 1.00 93.56 108 SER A N 1
ATOM 876 C CA . SER A 1 108 ? -5.513 -1.576 -22.769 1.00 93.56 108 SER A CA 1
ATOM 877 C C . SER A 1 108 ? -5.118 -0.446 -21.815 1.00 93.56 108 SER A C 1
ATOM 879 O O . SER A 1 108 ? -4.191 0.311 -22.091 1.00 93.56 108 SER A O 1
ATOM 881 N N . LYS A 1 109 ? -5.782 -0.311 -20.658 1.00 90.75 109 LYS A N 1
ATOM 882 C CA . LYS A 1 109 ? -5.338 0.609 -19.597 1.00 90.75 109 LYS A CA 1
ATOM 883 C C . LYS A 1 109 ? -4.021 0.174 -18.952 1.00 90.75 109 LYS A C 1
ATOM 885 O O . LYS A 1 109 ? -3.393 0.996 -18.291 1.00 90.75 109 LYS A O 1
ATOM 890 N N . PHE A 1 110 ? -3.624 -1.079 -19.149 1.00 89.69 110 PHE A N 1
ATOM 891 C CA . PHE A 1 110 ? -2.388 -1.663 -18.643 1.00 89.69 110 PHE A CA 1
ATOM 892 C C . PHE A 1 110 ? -1.309 -1.798 -19.730 1.00 89.69 110 PHE A C 1
ATOM 894 O O . PHE A 1 110 ? -0.229 -2.313 -19.442 1.00 89.69 110 PHE A O 1
ATOM 901 N N . ASP A 1 111 ? -1.562 -1.315 -20.953 1.00 92.06 111 ASP A N 1
ATOM 902 C CA . ASP A 1 111 ? -0.562 -1.320 -22.019 1.00 92.06 111 ASP A CA 1
ATOM 903 C C . ASP A 1 111 ? 0.612 -0.405 -21.657 1.00 92.06 111 ASP A C 1
ATOM 905 O O . ASP A 1 111 ? 0.454 0.765 -21.293 1.00 92.06 111 ASP A O 1
ATOM 909 N N . VAL A 1 112 ? 1.822 -0.945 -21.780 1.00 89.25 112 VAL A N 1
ATOM 910 C CA . VAL A 1 112 ? 3.047 -0.186 -21.538 1.00 89.25 112 VAL A CA 1
ATOM 911 C C . VAL A 1 112 ? 3.303 0.741 -22.735 1.00 89.25 112 VAL A C 1
ATOM 913 O O . VAL A 1 112 ? 3.298 0.264 -23.872 1.00 89.25 112 VAL A O 1
ATOM 916 N N . PRO A 1 113 ? 3.569 2.047 -22.522 1.00 89.12 113 PRO A N 1
ATOM 917 C CA . PRO A 1 113 ? 3.895 2.961 -23.611 1.00 89.12 113 PRO A CA 1
ATOM 918 C C . PRO A 1 113 ? 5.089 2.469 -24.434 1.00 89.12 113 PRO A C 1
ATOM 920 O O . PRO A 1 113 ? 6.137 2.143 -23.882 1.00 89.12 113 PRO A O 1
ATOM 923 N N . THR A 1 114 ? 4.944 2.463 -25.758 1.00 86.38 114 THR A N 1
ATOM 924 C CA . THR A 1 114 ? 5.964 1.962 -26.697 1.00 86.38 114 THR A CA 1
ATOM 925 C C . THR A 1 114 ? 6.835 3.061 -27.308 1.00 86.38 114 THR A C 1
ATOM 927 O O . THR A 1 114 ? 7.797 2.770 -28.013 1.00 86.38 114 THR A O 1
ATOM 930 N N . SER A 1 115 ? 6.512 4.337 -27.076 1.00 89.62 115 SER A N 1
ATOM 931 C CA . SER A 1 115 ? 7.249 5.478 -27.631 1.00 89.62 115 SER A CA 1
ATOM 932 C C . SER A 1 115 ? 7.186 6.702 -26.717 1.00 89.62 115 SER A C 1
ATOM 934 O O . SER A 1 115 ? 6.320 6.803 -25.849 1.00 89.62 115 SER A O 1
ATOM 936 N N . GLY A 1 116 ? 8.120 7.643 -26.899 1.00 88.81 116 GLY A N 1
ATOM 937 C CA . GLY A 1 116 ? 8.177 8.888 -26.121 1.00 88.81 116 GLY A CA 1
ATOM 938 C C . GLY A 1 116 ? 8.814 8.755 -24.733 1.00 88.81 116 GLY A C 1
ATOM 939 O O . GLY A 1 116 ? 8.776 9.708 -23.955 1.00 88.81 116 GLY A O 1
ATOM 940 N N . TYR A 1 117 ? 9.417 7.601 -24.432 1.00 92.19 117 TYR A N 1
ATOM 941 C CA . TYR A 1 117 ? 10.151 7.339 -23.198 1.00 92.19 117 TYR A CA 1
ATOM 942 C C . TYR A 1 117 ? 11.554 6.839 -23.524 1.00 92.19 117 TYR A C 1
ATOM 944 O O . TYR A 1 117 ? 11.742 6.025 -24.425 1.00 92.19 117 TYR A O 1
ATOM 952 N N . ARG A 1 118 ? 12.543 7.303 -22.761 1.00 90.69 118 ARG A N 1
ATOM 953 C CA . ARG A 1 118 ? 13.857 6.665 -22.731 1.00 90.69 118 ARG A CA 1
ATOM 954 C C . ARG A 1 118 ? 13.792 5.481 -21.779 1.00 90.69 118 ARG A C 1
ATOM 956 O O . ARG A 1 118 ? 13.542 5.667 -20.586 1.00 90.69 118 ARG A O 1
ATOM 963 N N . GLU A 1 119 ? 14.007 4.288 -22.315 1.00 91.94 119 GLU A N 1
ATOM 964 C CA . GLU A 1 119 ? 14.094 3.075 -21.509 1.00 91.94 119 GLU A CA 1
ATOM 965 C C . GLU A 1 119 ? 15.449 2.988 -20.797 1.00 91.94 119 GLU A C 1
ATOM 967 O O . GLU A 1 119 ? 16.479 3.394 -21.339 1.00 91.94 119 GLU A O 1
ATOM 972 N N . MET A 1 120 ? 15.435 2.479 -19.568 1.00 92.12 120 MET A N 1
ATOM 973 C CA . MET A 1 120 ? 16.629 2.119 -18.804 1.00 92.12 120 MET A CA 1
ATOM 974 C C . MET A 1 120 ? 16.301 1.031 -17.780 1.00 92.12 120 MET A C 1
ATOM 976 O O . MET A 1 120 ? 15.140 0.805 -17.429 1.00 92.12 120 MET A O 1
ATOM 980 N N . THR A 1 121 ? 17.328 0.368 -17.277 1.00 92.62 121 THR A N 1
ATOM 981 C CA . THR A 1 121 ? 17.234 -0.635 -16.214 1.00 92.62 121 THR A CA 1
ATOM 982 C C . THR A 1 121 ? 17.104 0.006 -14.832 1.00 92.62 121 THR A C 1
ATOM 984 O O . THR A 1 121 ? 17.446 1.174 -14.609 1.00 92.62 121 THR A O 1
ATOM 987 N N . TYR A 1 122 ? 16.638 -0.779 -13.859 1.00 91.31 122 TYR A N 1
ATOM 988 C CA . TYR A 1 122 ? 16.588 -0.343 -12.465 1.00 91.31 122 TYR A CA 1
ATOM 989 C C . TYR A 1 122 ? 17.968 0.063 -11.921 1.00 91.31 122 TYR A C 1
ATOM 991 O O . TYR A 1 122 ? 18.078 1.079 -11.229 1.00 91.31 122 TYR A O 1
ATOM 999 N N . ASP A 1 123 ? 19.031 -0.664 -12.270 1.00 89.81 123 ASP A N 1
ATOM 1000 C CA . ASP A 1 123 ? 20.396 -0.355 -11.833 1.00 89.81 123 ASP A CA 1
ATOM 1001 C C . ASP A 1 123 ? 20.927 0.963 -12.405 1.00 89.81 123 ASP A C 1
ATOM 1003 O O . ASP A 1 123 ? 21.490 1.769 -11.659 1.00 89.81 123 ASP A O 1
ATOM 1007 N N . GLU A 1 124 ? 20.693 1.234 -13.690 1.00 89.81 124 GLU A N 1
ATOM 1008 C CA . GLU A 1 124 ? 21.033 2.525 -14.308 1.00 89.81 124 GLU A CA 1
ATOM 1009 C C . GLU A 1 124 ? 20.291 3.679 -13.628 1.00 89.81 124 GLU A C 1
ATOM 1011 O O . GLU A 1 124 ? 20.888 4.714 -13.322 1.00 89.81 124 GLU A O 1
ATOM 1016 N N . SER A 1 125 ? 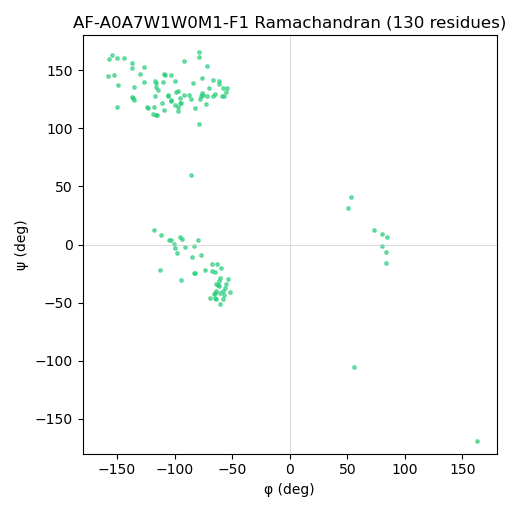19.009 3.482 -13.303 1.00 89.25 125 SER A N 1
ATOM 1017 C CA . SER A 1 125 ? 18.213 4.504 -12.617 1.00 89.25 125 SER A CA 1
ATOM 1018 C C . SER A 1 125 ? 18.736 4.832 -11.211 1.00 89.25 125 SER A C 1
ATOM 1020 O O . SER A 1 125 ? 18.660 5.984 -10.777 1.00 89.25 125 SER A O 1
ATOM 1022 N N . LYS A 1 126 ? 19.295 3.844 -10.495 1.00 87.38 126 LYS A N 1
ATOM 1023 C CA . LYS A 1 126 ? 19.892 4.047 -9.165 1.00 87.38 126 LYS A CA 1
ATOM 1024 C C . LYS A 1 126 ? 21.174 4.870 -9.252 1.00 87.38 126 LYS A C 1
ATOM 1026 O O . LYS A 1 126 ? 21.307 5.825 -8.491 1.00 87.38 126 LYS A O 1
ATOM 1031 N N . LYS A 1 127 ? 22.064 4.554 -10.200 1.00 87.44 127 LYS A N 1
ATOM 1032 C CA . LYS A 1 127 ? 23.310 5.312 -10.426 1.00 87.44 127 LYS A CA 1
ATOM 1033 C C . LYS A 1 127 ? 23.016 6.782 -10.732 1.00 87.44 127 LYS A C 1
ATO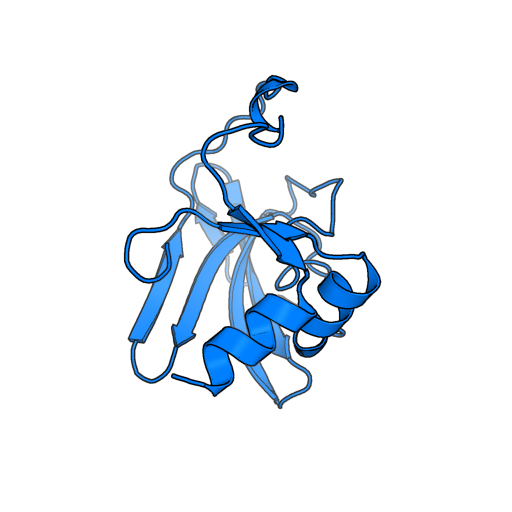M 1035 O O . LYS A 1 127 ? 23.532 7.662 -10.055 1.00 87.44 127 LYS A O 1
ATOM 1040 N N . MET A 1 128 ? 22.058 7.041 -11.626 1.00 83.75 128 MET A N 1
ATOM 1041 C CA . MET A 1 128 ? 21.648 8.402 -11.996 1.00 83.75 128 MET A CA 1
ATOM 1042 C C . MET A 1 128 ? 21.106 9.234 -10.815 1.00 83.75 128 MET A C 1
ATOM 1044 O O . MET A 1 128 ? 21.193 10.460 -10.835 1.00 83.75 128 MET A O 1
ATOM 1048 N N . ARG A 1 129 ? 20.514 8.595 -9.793 1.00 78.56 129 ARG A N 1
ATOM 1049 C CA . ARG A 1 129 ? 20.037 9.279 -8.574 1.00 78.56 129 ARG A CA 1
ATOM 1050 C C . ARG A 1 129 ? 21.141 9.533 -7.551 1.00 78.56 129 ARG A C 1
ATOM 1052 O O . ARG A 1 129 ? 20.951 10.412 -6.726 1.00 78.56 129 ARG A O 1
ATOM 1059 N N . MET A 1 130 ? 22.222 8.753 -7.567 1.00 72.81 130 MET A N 1
ATOM 1060 C CA . MET A 1 130 ? 23.369 8.919 -6.663 1.00 72.81 130 MET A CA 1
ATOM 1061 C C . MET A 1 130 ? 24.355 9.983 -7.160 1.00 72.81 130 MET A C 1
ATOM 1063 O O . MET A 1 130 ? 25.085 10.557 -6.364 1.00 72.81 130 MET A O 1
ATOM 1067 N N . GLU A 1 131 ? 24.372 10.240 -8.468 1.00 60.25 131 GLU A N 1
ATOM 1068 C CA . GLU A 1 131 ? 25.202 11.266 -9.117 1.00 60.25 131 GLU A CA 1
ATOM 1069 C C . GLU A 1 131 ? 24.588 12.682 -9.058 1.00 60.25 131 GLU A C 1
ATOM 1071 O O . GLU A 1 131 ? 25.186 13.633 -9.560 1.00 60.25 131 GLU A O 1
ATOM 1076 N N . LYS A 1 132 ? 23.397 12.827 -8.462 1.00 52.91 132 LYS A N 1
ATOM 1077 C CA . LYS A 1 132 ? 22.717 14.105 -8.203 1.00 52.91 132 LYS A CA 1
ATOM 1078 C C . LYS A 1 132 ? 22.711 14.423 -6.717 1.00 52.91 132 LYS A C 1
ATOM 1080 O O . LYS A 1 132 ? 22.835 15.625 -6.404 1.00 52.91 132 LYS A O 1
#

Radius of gyration: 17.89 Å; Cα contacts (8 Å, |Δi|>4): 190; chains: 1; bounding box: 46×28×45 Å

Sequence (132 aa):
EVSGQKLLIRMSDSDWQKKNARYEGIIFTTTGETKEIAGYKCVKAEAKMNDGSSFYVYYTTDIIPENKEYDYHFRHLNGLPLEYELTQKNLTIRYTVSKINMNPVPASKFDVPTSGYREMTYDESKKMRMEK